Protein AF-W9V6I3-F1 (afdb_monomer_lite)

Structure (mmCIF, N/CA/C/O backbone):
data_AF-W9V6I3-F1
#
_entry.id   AF-W9V6I3-F1
#
loop_
_atom_site.group_PDB
_atom_site.id
_atom_site.type_symbol
_atom_site.label_atom_id
_atom_site.label_alt_id
_atom_site.label_comp_id
_atom_site.label_asym_id
_atom_site.label_entity_id
_atom_site.label_seq_id
_atom_site.pdbx_PDB_ins_code
_atom_site.Cartn_x
_atom_site.Cartn_y
_atom_site.Cartn_z
_atom_site.occupancy
_atom_site.B_iso_or_equiv
_atom_site.auth_seq_id
_atom_site.auth_comp_id
_atom_site.auth_asym_id
_atom_site.auth_atom_id
_atom_site.pdbx_PDB_model_num
ATOM 1 N N . MET A 1 1 ? -18.490 -6.657 -1.466 1.00 74.06 1 MET A N 1
ATOM 2 C CA . MET A 1 1 ? -18.200 -5.264 -1.062 1.00 74.06 1 MET A CA 1
ATOM 3 C C . MET A 1 1 ? -16.723 -5.193 -0.715 1.00 74.06 1 MET A C 1
ATOM 5 O O . MET A 1 1 ? -16.199 -6.205 -0.261 1.00 74.06 1 MET A O 1
ATOM 9 N N . ALA A 1 2 ? -16.047 -4.085 -1.022 1.00 87.88 2 ALA A N 1
ATOM 10 C CA . ALA A 1 2 ? -14.666 -3.871 -0.587 1.00 87.88 2 ALA A CA 1
ATOM 11 C C . ALA A 1 2 ? -14.655 -3.459 0.900 1.00 87.88 2 ALA A C 1
ATOM 13 O O . ALA A 1 2 ? -15.651 -2.885 1.344 1.00 87.88 2 ALA A O 1
ATOM 14 N N . PRO A 1 3 ? -13.590 -3.771 1.658 1.00 95.44 3 PRO A N 1
ATOM 15 C CA . PRO A 1 3 ? -13.450 -3.311 3.039 1.00 95.44 3 PRO A CA 1
ATOM 16 C C . PRO A 1 3 ? -13.273 -1.784 3.064 1.00 95.44 3 PRO A C 1
ATOM 18 O O . PRO A 1 3 ? -12.583 -1.243 2.197 1.00 95.44 3 PRO A O 1
ATOM 21 N N . ALA A 1 4 ? -13.878 -1.099 4.035 1.00 96.44 4 ALA A N 1
ATOM 22 C CA . ALA A 1 4 ? -13.816 0.358 4.183 1.00 96.44 4 ALA A CA 1
ATOM 23 C C . ALA A 1 4 ? -12.374 0.880 4.254 1.00 96.44 4 ALA A C 1
ATOM 25 O O . ALA A 1 4 ? -12.045 1.912 3.667 1.00 96.44 4 ALA A O 1
ATOM 26 N N . ILE A 1 5 ? -11.479 0.127 4.899 1.00 96.88 5 ILE A N 1
ATOM 27 C CA . ILE A 1 5 ? -10.071 0.495 5.047 1.00 96.88 5 ILE A CA 1
ATOM 28 C C . ILE A 1 5 ? -9.382 0.750 3.705 1.00 96.88 5 ILE A C 1
ATOM 30 O O . ILE A 1 5 ? -8.457 1.554 3.674 1.00 96.88 5 ILE A O 1
ATOM 34 N N . GLN A 1 6 ? -9.838 0.128 2.605 1.00 96.06 6 GLN A N 1
ATOM 35 C CA . GLN A 1 6 ? -9.305 0.310 1.248 1.00 96.06 6 GLN A CA 1
ATOM 36 C C . GLN A 1 6 ? -9.282 1.782 0.818 1.00 96.06 6 GLN A C 1
ATOM 38 O O . GLN A 1 6 ? -8.336 2.194 0.146 1.00 96.06 6 GLN A O 1
ATOM 43 N N . ASP A 1 7 ? -10.289 2.554 1.227 1.00 95.00 7 ASP A N 1
ATOM 44 C CA . ASP A 1 7 ? -10.428 3.971 0.886 1.00 95.00 7 ASP A CA 1
ATOM 45 C C . ASP A 1 7 ? -9.760 4.891 1.927 1.00 95.00 7 ASP A C 1
ATOM 47 O O . ASP A 1 7 ? -9.502 6.061 1.648 1.00 95.00 7 ASP A O 1
ATOM 51 N N . LEU A 1 8 ? -9.434 4.365 3.115 1.00 96.00 8 LEU A N 1
ATOM 52 C CA . LEU A 1 8 ? -8.930 5.139 4.256 1.00 96.00 8 LEU A CA 1
ATOM 53 C C . LEU A 1 8 ? -7.410 5.048 4.433 1.00 96.00 8 LEU A C 1
ATOM 55 O O . LEU A 1 8 ? -6.758 6.051 4.721 1.00 96.00 8 LEU A O 1
ATOM 59 N N . TRP A 1 9 ? -6.808 3.866 4.257 1.00 95.75 9 TRP A N 1
ATOM 60 C CA . TRP A 1 9 ? -5.407 3.637 4.646 1.00 95.75 9 TRP A CA 1
ATOM 61 C C . TRP A 1 9 ? -4.409 4.505 3.873 1.00 95.75 9 TRP A C 1
ATOM 63 O O . TRP A 1 9 ? -3.328 4.806 4.378 1.00 95.75 9 TRP A O 1
ATOM 73 N N . MET A 1 10 ? -4.774 4.911 2.656 1.00 95.31 10 MET A N 1
ATOM 74 C CA . MET A 1 10 ? -3.949 5.756 1.795 1.00 95.31 10 MET A CA 1
ATOM 75 C C . MET A 1 10 ? -3.876 7.220 2.256 1.00 95.31 10 MET A C 1
ATOM 77 O O . MET A 1 10 ? -3.055 7.966 1.729 1.00 95.31 10 MET A O 1
ATOM 81 N N . LEU A 1 11 ? -4.710 7.634 3.215 1.00 95.50 11 LEU A N 1
ATOM 82 C CA . LEU A 1 11 ? -4.658 8.968 3.821 1.00 95.50 11 LEU A CA 1
ATOM 83 C C . LEU A 1 11 ? -3.542 9.089 4.870 1.00 95.50 11 LEU A C 1
ATOM 85 O O . LEU A 1 11 ? -3.141 10.198 5.219 1.00 95.50 11 LEU A O 1
ATOM 89 N N . LEU A 1 12 ? -3.037 7.958 5.372 1.00 94.50 12 LEU A N 1
ATOM 90 C CA . LEU A 1 12 ? -1.979 7.922 6.377 1.00 94.50 12 LEU A CA 1
ATOM 91 C C . LEU A 1 12 ? -0.630 8.229 5.725 1.00 94.50 12 LEU A C 1
ATOM 93 O O . LEU A 1 12 ? -0.256 7.601 4.732 1.00 94.50 12 LEU A O 1
ATOM 97 N N . SER A 1 13 ? 0.134 9.155 6.303 1.00 90.12 13 SER A N 1
ATOM 98 C CA . SER A 1 13 ? 1.462 9.481 5.786 1.00 90.12 13 SER A CA 1
ATOM 99 C C . SER A 1 13 ? 2.487 8.424 6.186 1.00 90.12 13 SER A C 1
ATOM 101 O O . SER A 1 13 ? 2.458 7.901 7.304 1.00 90.12 13 SER A O 1
ATOM 103 N N . GLU A 1 14 ? 3.458 8.160 5.314 1.00 85.88 14 GLU A N 1
ATOM 104 C CA . GLU A 1 14 ? 4.635 7.361 5.663 1.00 85.88 14 GLU A CA 1
ATOM 105 C C . GLU A 1 14 ? 5.478 8.126 6.694 1.00 85.88 14 GLU A C 1
ATOM 107 O O . GLU A 1 14 ? 6.212 9.057 6.376 1.00 85.88 14 GLU A O 1
ATOM 112 N N . SER A 1 15 ? 5.281 7.785 7.966 1.00 88.38 15 SER A N 1
ATOM 113 C CA . SER A 1 15 ? 5.856 8.453 9.134 1.00 88.38 15 SER A CA 1
ATOM 114 C C . SER A 1 15 ? 6.035 7.454 10.278 1.00 88.38 15 SER A C 1
ATOM 116 O O . SER A 1 15 ? 5.609 6.298 10.173 1.00 88.38 15 SER A O 1
ATOM 118 N N . GLU A 1 16 ? 6.656 7.902 11.369 1.00 92.12 16 GLU A N 1
ATOM 119 C CA . GLU A 1 16 ? 6.802 7.120 12.597 1.00 92.12 16 GLU A CA 1
ATOM 120 C C . GLU A 1 16 ? 5.462 6.531 13.056 1.00 92.12 16 GLU A C 1
ATOM 122 O O . GLU A 1 16 ? 4.403 7.156 12.941 1.00 92.12 16 GLU A O 1
ATOM 127 N N . ARG A 1 17 ? 5.505 5.318 13.616 1.00 93.38 17 ARG A N 1
ATOM 128 C CA . ARG A 1 17 ? 4.305 4.536 13.949 1.00 93.38 17 ARG A CA 1
ATOM 129 C C . ARG A 1 17 ? 3.291 5.324 14.779 1.00 93.38 17 ARG A C 1
ATOM 131 O O . ARG A 1 17 ? 2.114 5.335 14.439 1.00 93.38 17 ARG A O 1
ATOM 138 N N . THR A 1 18 ? 3.742 6.014 15.825 1.00 94.12 18 THR A N 1
ATOM 139 C CA . THR A 1 18 ? 2.873 6.816 16.702 1.00 94.12 18 THR A CA 1
ATOM 140 C C . THR A 1 18 ? 2.129 7.910 15.938 1.00 94.12 18 THR A C 1
ATOM 142 O O . THR A 1 18 ? 0.960 8.165 16.203 1.00 94.12 18 THR A O 1
ATOM 145 N N . GLN A 1 19 ? 2.779 8.544 14.959 1.00 95.12 19 GLN A N 1
ATOM 146 C CA . GLN A 1 19 ? 2.145 9.576 14.142 1.00 95.12 19 GLN A CA 1
ATOM 147 C C . GLN A 1 19 ? 1.072 8.978 13.225 1.00 95.12 19 GLN A C 1
ATOM 149 O O . GLN A 1 19 ? -0.002 9.560 13.087 1.00 95.12 19 GLN A O 1
ATOM 154 N N . ARG A 1 20 ? 1.324 7.790 12.661 1.00 95.38 20 ARG A N 1
ATOM 155 C CA . ARG A 1 20 ? 0.322 7.040 11.886 1.00 95.38 20 ARG A CA 1
ATOM 156 C C . ARG A 1 20 ? -0.872 6.617 12.740 1.00 95.38 20 ARG A C 1
ATOM 158 O O . ARG A 1 20 ? -1.996 6.690 12.260 1.00 95.38 20 ARG A O 1
ATOM 165 N N . GLU A 1 21 ? -0.643 6.186 13.982 1.00 96.75 21 GLU A N 1
ATOM 166 C CA . GLU A 1 21 ? -1.713 5.829 14.930 1.00 96.75 21 GLU A CA 1
ATOM 167 C C . GLU A 1 21 ? -2.590 7.054 15.269 1.00 96.75 21 GLU A C 1
ATOM 169 O O . GLU A 1 21 ? -3.814 6.949 15.254 1.00 96.75 21 GLU A O 1
ATOM 174 N N . LEU A 1 22 ? -1.990 8.235 15.466 1.00 97.00 22 LEU A N 1
ATOM 175 C CA . LEU A 1 22 ? -2.733 9.489 15.671 1.00 97.00 22 LEU A CA 1
ATOM 176 C C . LEU A 1 22 ? -3.541 9.901 14.432 1.00 97.00 22 LEU A C 1
ATOM 178 O O . LEU A 1 22 ? -4.716 10.226 14.545 1.00 97.00 22 LEU A O 1
ATOM 182 N N . GLN A 1 23 ? -2.940 9.854 13.240 1.00 97.06 23 GLN A N 1
ATOM 183 C CA . GLN A 1 23 ? -3.655 10.147 11.990 1.00 97.06 23 GLN A CA 1
ATOM 184 C C . GLN A 1 23 ? -4.822 9.188 11.761 1.00 97.06 23 GLN A C 1
ATOM 186 O O . GLN A 1 23 ? -5.888 9.611 11.324 1.00 97.06 23 GLN A O 1
ATOM 191 N N . LEU A 1 24 ? -4.622 7.901 12.059 1.00 97.31 24 LEU A N 1
ATOM 192 C CA . LEU A 1 24 ? -5.671 6.897 11.970 1.00 97.31 24 LEU A CA 1
ATOM 193 C C . LEU A 1 24 ? -6.832 7.238 12.907 1.00 97.31 24 LEU A C 1
ATOM 195 O O . LEU A 1 24 ? -7.974 7.175 12.465 1.00 97.31 24 LEU A O 1
ATOM 199 N N . ALA A 1 25 ? -6.552 7.627 14.153 1.00 97.12 25 ALA A N 1
ATOM 200 C CA . ALA A 1 25 ? -7.587 8.023 15.106 1.00 97.12 25 ALA A CA 1
ATOM 201 C C . ALA A 1 25 ? -8.419 9.210 14.589 1.00 97.12 25 ALA A C 1
ATOM 203 O O . ALA A 1 25 ? -9.644 9.138 14.599 1.00 97.12 25 ALA A O 1
ATOM 204 N N . GLU A 1 26 ? -7.776 10.250 14.048 1.00 97.31 26 GLU A N 1
ATOM 205 C CA . GLU A 1 26 ? -8.473 11.411 13.469 1.00 97.31 26 GLU A CA 1
ATOM 206 C C . GLU A 1 26 ? -9.335 11.034 12.252 1.00 97.31 26 GLU A C 1
ATOM 208 O O . GLU A 1 26 ? -10.484 11.461 12.131 1.00 97.31 26 GLU A O 1
ATOM 213 N N . VAL A 1 27 ? -8.801 10.204 11.349 1.00 97.12 27 VAL A N 1
ATOM 214 C CA . VAL A 1 27 ? -9.537 9.739 10.161 1.00 97.12 27 VAL A CA 1
ATOM 215 C C . VAL A 1 27 ? -10.745 8.892 10.561 1.00 97.12 27 VAL A C 1
ATOM 217 O O . VAL A 1 27 ? -11.828 9.084 10.008 1.00 97.12 27 VAL A O 1
ATOM 220 N N . LEU A 1 28 ? -10.575 7.967 11.510 1.00 97.25 28 LEU A N 1
ATOM 221 C CA . LEU A 1 28 ? -11.663 7.113 11.979 1.00 97.25 28 LEU A CA 1
ATOM 222 C C . LEU A 1 28 ? -12.721 7.914 12.735 1.00 97.25 28 LEU A C 1
ATOM 224 O O . LEU A 1 28 ? -13.899 7.705 12.476 1.00 97.25 28 LEU A O 1
ATOM 228 N N . ALA A 1 29 ? -12.328 8.882 13.567 1.00 97.00 29 ALA A N 1
ATOM 229 C CA . ALA A 1 29 ? -13.273 9.750 14.265 1.00 97.00 29 ALA A CA 1
ATOM 230 C C . ALA A 1 29 ? -14.209 10.474 13.284 1.00 97.00 29 ALA A C 1
ATOM 232 O O . ALA A 1 29 ? -15.423 10.444 13.463 1.00 97.00 29 ALA A O 1
ATOM 233 N N . GLY A 1 30 ? -13.666 11.054 12.206 1.00 97.12 30 GLY A N 1
ATOM 234 C CA . GLY A 1 30 ? -14.483 11.700 11.173 1.00 97.12 30 GLY A CA 1
ATOM 235 C C . GLY A 1 30 ? -15.310 10.720 10.328 1.00 97.12 30 GLY A C 1
ATOM 236 O O . GLY A 1 30 ? -16.400 11.065 9.878 1.00 97.12 30 GLY A O 1
ATOM 237 N N . TYR A 1 31 ? -14.822 9.496 10.103 1.00 97.38 31 TYR A N 1
ATOM 238 C CA . TYR A 1 31 ? -15.565 8.456 9.3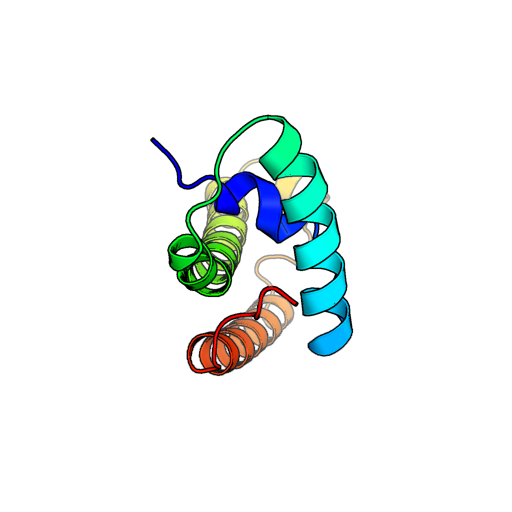80 1.00 97.38 31 TYR A CA 1
ATOM 239 C C . TYR A 1 31 ? -16.763 7.937 10.191 1.00 97.38 31 TYR A C 1
ATOM 241 O O . TYR A 1 31 ? -17.865 7.792 9.653 1.00 97.38 31 TYR A O 1
ATOM 249 N N . GLU A 1 32 ? -16.563 7.712 11.491 1.00 97.00 32 GLU A N 1
ATOM 250 C CA . GLU A 1 32 ? -17.567 7.161 12.407 1.00 97.00 32 GLU A CA 1
ATOM 251 C C . GLU A 1 32 ? -18.717 8.124 12.726 1.00 97.00 32 GLU A C 1
ATOM 253 O O . GLU A 1 32 ? -19.764 7.688 13.204 1.00 97.00 32 GLU A O 1
ATOM 258 N N . GLU A 1 33 ? -18.606 9.404 12.352 1.00 97.75 33 GLU A N 1
ATOM 259 C CA . GLU A 1 33 ? -19.756 10.319 12.310 1.00 97.75 33 GLU A CA 1
ATOM 260 C C . GLU A 1 33 ? -20.839 9.868 11.308 1.00 97.75 33 GLU A C 1
ATOM 262 O O . GLU A 1 33 ? -22.006 10.244 11.447 1.00 97.75 33 GLU A O 1
ATOM 267 N N . PHE A 1 34 ? -20.475 9.057 10.306 1.00 96.88 34 PHE A N 1
ATOM 268 C CA . PHE A 1 34 ? -21.363 8.644 9.214 1.00 96.88 34 PHE A CA 1
ATOM 269 C C . PHE A 1 34 ? -21.566 7.126 9.111 1.00 96.88 34 PHE A C 1
ATOM 271 O O . PHE A 1 34 ? -22.632 6.698 8.660 1.00 96.88 34 PHE A O 1
ATOM 278 N N . ALA A 1 35 ? -20.573 6.310 9.481 1.00 96.50 35 ALA A N 1
ATOM 2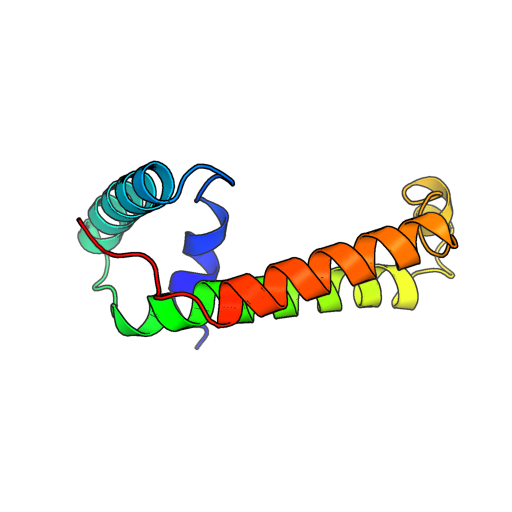79 C CA . ALA A 1 35 ? -20.640 4.850 9.378 1.00 96.50 35 ALA A CA 1
ATOM 280 C C . ALA A 1 35 ? -19.724 4.140 10.391 1.00 96.50 35 ALA A C 1
ATOM 282 O O . ALA A 1 35 ? -18.598 4.566 10.607 1.00 96.50 35 ALA A O 1
ATOM 283 N N . GLU A 1 36 ? -20.173 3.016 10.959 1.00 96.44 36 GLU A N 1
ATOM 284 C CA . GLU A 1 36 ? -19.357 2.198 11.873 1.00 96.44 36 GLU A CA 1
ATOM 285 C C . GLU A 1 36 ? -18.139 1.592 11.156 1.00 96.44 36 GLU A C 1
ATOM 287 O O . GLU A 1 36 ? -18.266 1.042 10.056 1.00 96.44 36 GLU A O 1
ATOM 292 N N . PHE A 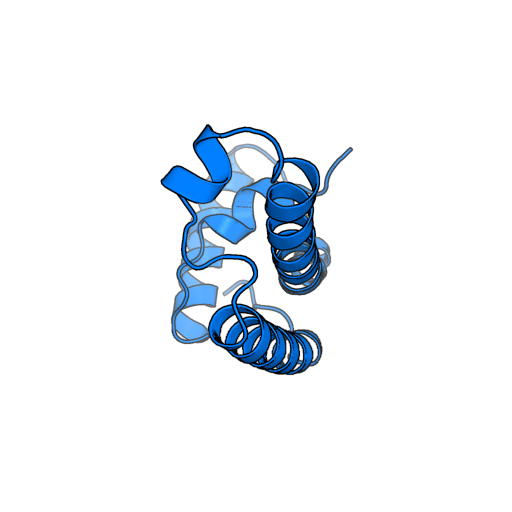1 37 ? -16.967 1.643 11.795 1.00 97.31 37 PHE A N 1
ATOM 293 C CA . PHE A 1 37 ? -15.750 1.009 11.292 1.00 97.31 37 PHE A CA 1
ATOM 294 C C . PHE A 1 37 ? -15.483 -0.327 12.003 1.00 97.31 37 PHE A C 1
ATOM 296 O O . PHE A 1 37 ? -15.563 -0.420 13.224 1.00 97.31 37 PHE A O 1
ATOM 303 N N . ASP A 1 38 ? -15.122 -1.377 11.255 1.00 97.06 38 ASP A N 1
ATOM 304 C CA . ASP A 1 38 ? -14.704 -2.665 11.826 1.00 97.06 38 ASP A CA 1
ATOM 305 C C . ASP A 1 38 ? -13.181 -2.672 12.069 1.00 97.06 38 ASP A C 1
ATOM 307 O O . ASP A 1 38 ? -12.409 -2.756 11.106 1.00 97.06 38 ASP A O 1
ATOM 311 N N . PRO A 1 39 ? -12.702 -2.675 13.331 1.00 96.19 39 PRO A N 1
ATOM 312 C CA . PRO A 1 39 ? -11.270 -2.629 13.633 1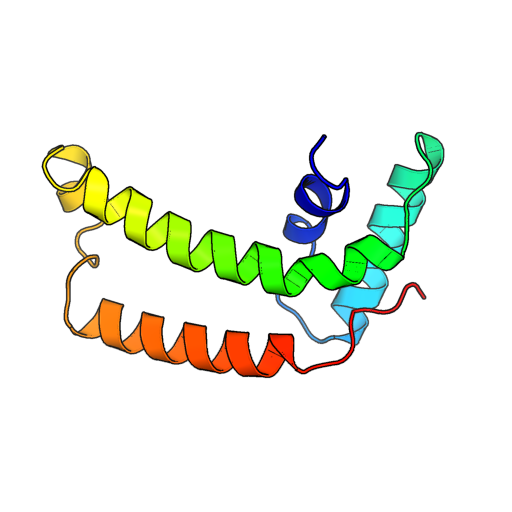.00 96.19 39 PRO A CA 1
ATOM 313 C C . PRO A 1 39 ? -10.470 -3.806 13.062 1.00 96.19 39 PRO A C 1
ATOM 315 O O . PRO A 1 39 ? -9.253 -3.706 12.895 1.00 96.19 39 PRO A O 1
ATOM 318 N N . ARG A 1 40 ? -11.124 -4.928 12.728 1.00 96.94 40 ARG A N 1
ATOM 319 C CA . ARG A 1 40 ? -10.458 -6.074 12.091 1.00 96.94 40 ARG A CA 1
ATOM 320 C C . ARG A 1 40 ? -9.915 -5.722 10.710 1.00 96.94 40 ARG A C 1
ATOM 322 O O . ARG A 1 40 ? -8.956 -6.348 10.263 1.00 96.94 40 ARG A O 1
ATOM 329 N N . GLU A 1 41 ? -10.476 -4.712 10.048 1.00 97.88 41 GLU A N 1
ATOM 330 C CA . GLU A 1 41 ? -9.993 -4.256 8.749 1.00 97.88 41 GLU A CA 1
ATOM 331 C C . GLU A 1 41 ? -8.595 -3.623 8.816 1.00 97.88 41 GLU A C 1
ATOM 333 O O . GLU A 1 41 ? -7.889 -3.610 7.810 1.00 97.88 41 GLU A O 1
ATOM 338 N N . LEU A 1 42 ? -8.116 -3.198 9.992 1.00 97.31 42 LEU A N 1
ATOM 339 C CA . LEU A 1 42 ? -6.740 -2.707 10.156 1.00 97.31 42 LEU A CA 1
ATOM 340 C C . LEU A 1 42 ? -5.687 -3.766 9.792 1.00 97.31 42 LEU A C 1
ATOM 342 O O . LEU A 1 42 ? -4.597 -3.419 9.335 1.00 97.31 42 LEU A O 1
ATOM 346 N N . HIS A 1 43 ? -6.026 -5.058 9.899 1.00 97.19 43 HIS A N 1
ATOM 347 C CA . HIS A 1 43 ? -5.180 -6.160 9.424 1.00 97.19 43 HIS A CA 1
ATOM 348 C C . HIS A 1 43 ? -4.962 -6.160 7.911 1.00 97.19 43 HIS A C 1
ATOM 350 O O . HIS A 1 43 ? -4.040 -6.815 7.428 1.00 97.19 43 HIS A O 1
ATOM 356 N N . LEU A 1 44 ? -5.784 -5.435 7.154 1.00 97.69 44 LEU A N 1
ATOM 357 C CA . LEU A 1 44 ? -5.711 -5.397 5.702 1.00 97.69 44 LEU A CA 1
ATOM 358 C C . LEU A 1 44 ? -4.806 -4.276 5.184 1.00 97.69 44 LEU A C 1
ATOM 360 O O . LEU A 1 44 ? -4.459 -4.318 4.011 1.00 97.69 44 LEU A O 1
ATOM 364 N N . ILE A 1 45 ? -4.355 -3.329 6.015 1.00 96.88 45 ILE A N 1
ATOM 365 C CA . ILE A 1 45 ? -3.520 -2.199 5.560 1.00 96.88 45 ILE A CA 1
ATOM 366 C C . ILE A 1 45 ? -2.261 -2.691 4.827 1.00 96.88 45 ILE A C 1
ATOM 368 O O . ILE A 1 45 ? -2.040 -2.353 3.663 1.00 96.88 45 ILE A O 1
ATOM 372 N N . GLU A 1 46 ? -1.447 -3.520 5.483 1.00 97.44 46 GLU A N 1
ATOM 373 C CA . GLU A 1 46 ? -0.190 -4.015 4.908 1.00 97.44 46 GLU A CA 1
ATOM 374 C C . GLU A 1 46 ? -0.417 -4.994 3.730 1.00 97.44 46 GLU A C 1
ATOM 376 O O . GLU A 1 46 ? 0.262 -4.865 2.703 1.00 97.44 46 GLU A O 1
ATOM 381 N N . PRO A 1 47 ? -1.397 -5.925 3.771 1.00 97.50 47 PRO A N 1
ATOM 382 C CA . PRO A 1 47 ? -1.775 -6.719 2.599 1.00 97.50 47 PRO A CA 1
ATOM 383 C C . PRO A 1 47 ? -2.230 -5.885 1.393 1.00 97.50 47 PRO A C 1
ATOM 385 O O . PRO A 1 47 ? -1.800 -6.145 0.267 1.00 97.50 47 PRO A O 1
ATOM 388 N N . LEU A 1 48 ? -3.066 -4.864 1.603 1.00 97.62 48 LEU A N 1
ATOM 389 C CA . LEU A 1 48 ? -3.568 -3.996 0.535 1.00 97.62 48 LEU A CA 1
ATOM 390 C C . LEU A 1 48 ? -2.452 -3.129 -0.054 1.00 97.62 48 LEU A C 1
ATOM 392 O O . LEU A 1 48 ? -2.372 -2.996 -1.278 1.00 97.62 48 LEU A O 1
ATOM 396 N N . ARG A 1 49 ? -1.539 -2.612 0.781 1.00 97.31 49 ARG A N 1
ATOM 397 C CA . ARG A 1 49 ? -0.320 -1.930 0.318 1.00 97.31 49 ARG A CA 1
ATOM 398 C C . ARG A 1 49 ? 0.530 -2.853 -0.555 1.00 97.31 49 ARG A C 1
ATOM 400 O O . ARG A 1 49 ? 0.914 -2.464 -1.657 1.00 97.31 49 ARG A O 1
ATOM 407 N N . THR A 1 50 ? 0.738 -4.096 -0.123 1.00 97.94 50 THR A N 1
ATOM 408 C CA . THR A 1 50 ? 1.497 -5.105 -0.885 1.00 97.94 50 THR A CA 1
ATOM 409 C C . THR A 1 50 ? 0.855 -5.380 -2.246 1.00 97.94 50 THR A C 1
ATOM 411 O O . THR A 1 50 ? 1.525 -5.332 -3.279 1.00 97.94 50 THR A O 1
ATOM 414 N N . LEU A 1 51 ? -0.463 -5.611 -2.279 1.00 97.62 51 LEU A N 1
ATOM 415 C CA . LEU A 1 51 ? -1.200 -5.800 -3.530 1.00 97.62 51 LEU A CA 1
ATOM 416 C C . LEU A 1 51 ? -1.088 -4.578 -4.442 1.00 97.62 51 LEU A C 1
ATOM 418 O O . LEU A 1 51 ? -0.905 -4.733 -5.648 1.00 97.62 51 LEU A O 1
ATOM 422 N N . ARG A 1 52 ? -1.156 -3.364 -3.884 1.00 97.44 52 ARG A N 1
ATOM 423 C CA . ARG A 1 52 ? -0.991 -2.122 -4.645 1.00 97.44 52 ARG A CA 1
ATOM 424 C C . ARG A 1 52 ? 0.388 -2.038 -5.301 1.00 97.44 52 ARG A C 1
ATOM 426 O O . ARG A 1 52 ? 0.452 -1.684 -6.475 1.00 97.44 52 ARG A O 1
ATOM 433 N N . MET A 1 53 ? 1.460 -2.396 -4.591 1.00 97.81 53 MET A N 1
ATOM 434 C CA . MET A 1 53 ? 2.822 -2.422 -5.145 1.00 97.81 53 MET A CA 1
ATOM 435 C C . MET A 1 53 ? 2.917 -3.370 -6.345 1.00 97.81 53 MET A C 1
ATOM 437 O O . MET A 1 53 ? 3.379 -2.971 -7.412 1.00 97.81 53 MET A O 1
ATOM 441 N N . LEU A 1 54 ? 2.417 -4.602 -6.201 1.00 98.06 54 LEU A N 1
ATOM 442 C CA . LEU A 1 54 ? 2.437 -5.604 -7.272 1.00 98.06 54 LEU A CA 1
ATOM 443 C C . LEU A 1 54 ? 1.571 -5.186 -8.467 1.00 98.06 54 LEU A C 1
ATOM 445 O O . LEU A 1 54 ? 1.987 -5.302 -9.622 1.00 98.06 54 LEU A O 1
ATOM 449 N N . HIS A 1 55 ? 0.366 -4.679 -8.200 1.00 98.19 55 HIS A N 1
ATOM 450 C CA . HIS A 1 55 ? -0.548 -4.216 -9.238 1.00 98.19 55 HIS A CA 1
ATOM 451 C C . HIS A 1 55 ? -0.010 -3.004 -9.991 1.00 98.19 55 HIS A C 1
ATOM 453 O O . HIS A 1 55 ? -0.235 -2.921 -11.194 1.00 98.19 55 HIS A O 1
ATOM 459 N N . TYR A 1 56 ? 0.707 -2.095 -9.330 1.00 97.94 56 TYR A N 1
ATOM 460 C CA . TYR A 1 56 ? 1.324 -0.950 -9.993 1.00 97.94 56 TYR A CA 1
ATOM 461 C C . TYR A 1 56 ? 2.381 -1.395 -11.013 1.00 97.94 56 TYR A C 1
ATOM 463 O O . TYR A 1 56 ? 2.299 -1.019 -12.183 1.00 97.94 56 TYR A O 1
ATOM 471 N N . SER A 1 57 ? 3.296 -2.284 -10.614 1.00 98.06 57 SER A N 1
ATOM 472 C CA . SER A 1 57 ? 4.303 -2.859 -11.516 1.00 98.06 57 SER A CA 1
ATOM 473 C C . SER A 1 57 ? 3.651 -3.624 -12.676 1.00 98.06 57 SER A C 1
ATOM 475 O O . SER A 1 57 ? 4.035 -3.466 -13.836 1.00 98.06 57 SER A O 1
ATOM 477 N N . ALA A 1 58 ? 2.610 -4.416 -12.391 1.00 98.19 58 ALA A N 1
ATOM 478 C CA . ALA A 1 58 ? 1.867 -5.147 -13.416 1.00 98.19 58 ALA A CA 1
ATOM 479 C C . ALA A 1 58 ? 1.097 -4.217 -14.369 1.00 98.19 58 ALA A C 1
ATOM 481 O O . ALA A 1 58 ? 1.004 -4.500 -15.563 1.00 98.19 58 ALA A O 1
ATOM 482 N N . TRP A 1 59 ? 0.537 -3.118 -13.863 1.00 98.12 59 TRP A N 1
ATOM 483 C CA . TRP A 1 59 ? -0.174 -2.121 -14.661 1.00 98.12 59 TRP A CA 1
ATOM 484 C C . TRP A 1 59 ? 0.764 -1.422 -15.647 1.00 98.12 59 TRP A C 1
ATOM 486 O O . TRP A 1 59 ? 0.409 -1.305 -16.821 1.00 98.12 59 TRP A O 1
ATOM 496 N N . LEU A 1 60 ? 1.972 -1.050 -15.205 1.00 98.00 60 LEU A N 1
ATOM 497 C CA . LEU A 1 60 ? 3.019 -0.522 -16.084 1.00 98.00 60 LEU A CA 1
ATOM 498 C C . LEU A 1 60 ? 3.408 -1.545 -17.159 1.00 98.00 60 LEU A C 1
ATOM 500 O O . LEU A 1 60 ? 3.375 -1.231 -18.347 1.00 98.00 60 LEU A O 1
ATOM 504 N N . ALA A 1 61 ? 3.700 -2.787 -16.761 1.00 97.62 61 ALA A N 1
ATOM 505 C CA . ALA A 1 61 ? 4.123 -3.842 -17.683 1.00 97.62 61 ALA A CA 1
ATOM 506 C C . ALA A 1 61 ? 3.074 -4.154 -18.762 1.00 97.62 61 ALA A C 1
ATOM 508 O O . ALA A 1 61 ? 3.402 -4.248 -19.942 1.00 97.62 61 ALA A O 1
ATOM 509 N N . ARG A 1 62 ? 1.795 -4.276 -18.382 1.00 97.81 62 ARG A N 1
ATOM 510 C CA . ARG A 1 62 ? 0.696 -4.589 -19.317 1.00 97.81 62 ARG A CA 1
ATOM 511 C C . ARG A 1 62 ? 0.461 -3.504 -20.363 1.00 97.81 62 ARG A C 1
ATOM 513 O O . ARG A 1 62 ? -0.163 -3.781 -21.381 1.00 97.81 62 ARG A O 1
ATOM 520 N N . ARG A 1 63 ? 0.898 -2.276 -20.094 1.00 97.56 63 ARG A N 1
ATOM 521 C CA . ARG A 1 63 ? 0.698 -1.119 -20.969 1.00 97.56 63 ARG A CA 1
ATOM 522 C C . ARG A 1 63 ? 1.986 -0.653 -21.631 1.00 97.56 63 ARG A C 1
ATOM 524 O O . ARG A 1 63 ? 1.999 0.412 -22.227 1.00 97.56 63 ARG A O 1
ATOM 531 N N . TRP A 1 64 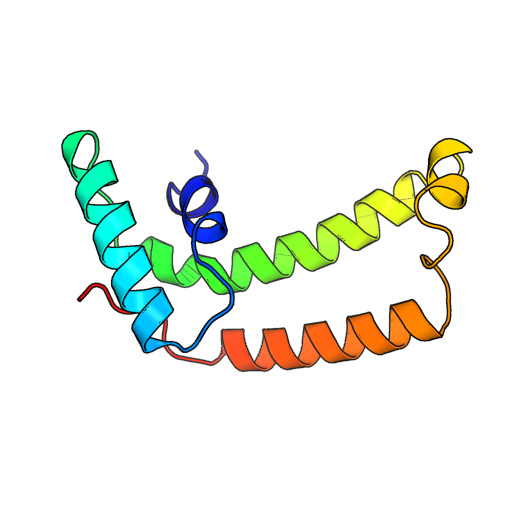? 3.057 -1.439 -21.559 1.00 97.56 64 TRP A N 1
ATOM 532 C CA . TRP A 1 64 ? 4.365 -0.992 -22.030 1.00 97.56 64 TRP A CA 1
ATOM 533 C C . TRP A 1 64 ? 4.431 -0.725 -23.542 1.00 97.56 64 TRP A C 1
ATOM 535 O O . TRP A 1 64 ? 5.235 0.088 -23.986 1.00 97.56 64 TRP A O 1
ATOM 545 N N . GLU A 1 65 ? 3.561 -1.364 -24.329 1.00 96.56 65 GLU A N 1
ATOM 546 C CA . GLU A 1 65 ? 3.446 -1.124 -25.775 1.00 96.56 65 GLU A CA 1
ATOM 547 C C . GLU A 1 65 ? 2.791 0.227 -26.124 1.00 96.56 65 GLU A C 1
ATOM 549 O O . GLU A 1 65 ? 2.950 0.713 -27.242 1.00 96.56 65 GLU A O 1
ATOM 554 N N . ASP A 1 66 ? 2.072 0.857 -25.187 1.00 97.94 66 ASP A N 1
ATOM 555 C CA . ASP A 1 66 ? 1.515 2.204 -25.348 1.00 97.94 66 ASP A CA 1
ATOM 556 C C . ASP A 1 66 ? 2.661 3.234 -25.272 1.00 97.94 66 ASP A C 1
ATOM 558 O O . ASP A 1 66 ? 3.295 3.345 -24.219 1.00 97.94 66 ASP A O 1
ATOM 562 N N . PRO A 1 67 ? 2.937 4.024 -26.332 1.00 97.19 67 PRO A N 1
ATOM 563 C CA . PRO A 1 67 ? 4.065 4.961 -26.363 1.00 97.19 67 PRO A CA 1
ATOM 564 C C . PRO A 1 67 ? 4.079 5.982 -25.219 1.00 97.19 67 PRO A C 1
ATOM 566 O O . PRO A 1 67 ? 5.142 6.500 -24.869 1.00 97.19 67 PRO A O 1
ATOM 569 N N . ALA A 1 68 ? 2.924 6.269 -24.609 1.00 97.69 68 ALA A N 1
ATOM 570 C CA . ALA A 1 68 ? 2.854 7.145 -23.449 1.00 97.69 68 ALA A CA 1
ATOM 571 C C . ALA A 1 68 ? 3.599 6.567 -22.229 1.00 97.69 68 ALA A C 1
ATOM 573 O O . ALA A 1 68 ? 4.080 7.336 -21.395 1.00 97.69 68 ALA A O 1
ATOM 574 N N . PHE A 1 69 ? 3.719 5.240 -22.110 1.00 97.69 69 PHE A N 1
ATOM 575 C CA . PHE A 1 69 ? 4.301 4.587 -20.937 1.00 97.69 69 PHE A CA 1
ATOM 576 C C . PHE A 1 69 ? 5.826 4.692 -20.902 1.00 97.69 69 PHE A C 1
ATOM 578 O O . PHE A 1 69 ? 6.330 5.257 -19.932 1.00 97.69 69 PHE A O 1
ATOM 585 N N . PRO A 1 70 ? 6.579 4.274 -21.937 1.00 97.25 70 PRO A N 1
ATOM 586 C CA . PRO A 1 70 ? 8.020 4.508 -21.974 1.00 97.25 70 PRO A CA 1
ATOM 587 C C . PRO A 1 70 ? 8.397 5.993 -21.871 1.00 97.25 70 PRO A C 1
ATOM 589 O O . PRO A 1 70 ? 9.428 6.317 -21.288 1.00 97.25 70 PRO A O 1
ATOM 592 N N . LEU A 1 71 ? 7.556 6.901 -22.389 1.00 97.38 71 LEU A N 1
ATOM 593 C CA . LEU A 1 71 ? 7.780 8.347 -22.307 1.00 97.38 71 LEU A CA 1
ATOM 594 C C . LEU A 1 71 ? 7.679 8.885 -20.869 1.00 97.38 71 LEU A C 1
ATOM 596 O O . LEU A 1 71 ? 8.523 9.675 -20.455 1.00 97.38 71 LEU A O 1
ATOM 600 N N . ASN A 1 72 ? 6.648 8.485 -20.117 1.00 97.94 72 ASN A N 1
ATOM 601 C CA . ASN A 1 72 ? 6.380 9.015 -18.772 1.00 97.94 72 ASN A CA 1
ATOM 602 C C . ASN A 1 72 ? 7.013 8.178 -17.647 1.00 97.94 72 ASN A C 1
ATOM 604 O O . ASN A 1 72 ? 7.238 8.685 -16.549 1.00 97.94 72 ASN A O 1
ATOM 608 N N . PHE A 1 73 ? 7.338 6.915 -17.921 1.00 97.94 73 PHE A N 1
ATOM 609 C CA . PHE A 1 73 ? 7.951 5.977 -16.980 1.00 97.94 73 PHE A CA 1
ATOM 610 C C . PHE A 1 73 ? 9.271 5.399 -17.529 1.00 97.94 73 PHE A C 1
ATOM 612 O O . PHE A 1 73 ? 9.452 4.182 -17.513 1.00 97.94 73 PHE A O 1
ATOM 619 N N . PRO A 1 74 ? 10.232 6.225 -17.995 1.00 97.19 74 PRO A N 1
ATOM 620 C CA . PRO A 1 74 ? 11.463 5.740 -18.637 1.00 97.19 74 PRO A CA 1
ATOM 621 C C . PRO A 1 74 ? 12.384 4.955 -17.690 1.00 97.19 74 PRO A C 1
ATOM 623 O O . PRO A 1 74 ? 13.288 4.253 -18.129 1.00 97.19 74 PRO A O 1
ATOM 626 N N . TRP A 1 75 ? 12.171 5.087 -16.381 1.00 97.06 75 TRP A N 1
ATOM 627 C CA . TRP A 1 75 ? 12.877 4.347 -15.337 1.00 97.06 75 TRP A CA 1
ATOM 628 C C . TRP A 1 75 ? 12.355 2.914 -15.159 1.00 97.06 75 TRP A C 1
ATOM 630 O O . TRP A 1 75 ? 13.052 2.081 -14.574 1.00 97.06 75 TRP A O 1
ATOM 640 N N . PHE A 1 76 ? 11.144 2.613 -15.638 1.00 97.69 76 PHE A N 1
ATOM 641 C CA . PHE A 1 76 ? 10.545 1.289 -15.522 1.00 97.69 76 PHE A CA 1
ATOM 642 C C . PHE A 1 76 ? 11.272 0.281 -16.419 1.00 97.69 76 PHE A C 1
ATOM 644 O O . PHE A 1 76 ? 11.827 0.630 -17.458 1.00 97.69 76 PHE A O 1
ATOM 651 N N . ASN A 1 77 ? 11.272 -0.988 -16.007 1.00 95.12 77 ASN A N 1
ATOM 652 C CA . ASN A 1 77 ? 11.969 -2.084 -16.685 1.00 95.12 77 ASN A CA 1
ATOM 653 C C . ASN A 1 77 ? 13.507 -1.940 -16.771 1.00 95.12 77 ASN A C 1
ATOM 655 O O . ASN A 1 77 ? 14.155 -2.579 -17.598 1.00 95.12 77 ASN A O 1
ATOM 659 N N . THR A 1 78 ? 14.105 -1.125 -15.901 1.00 97.88 78 THR A N 1
ATOM 660 C CA . THR A 1 78 ? 15.563 -1.052 -15.716 1.00 97.88 78 THR A CA 1
ATOM 661 C C . THR A 1 78 ? 16.017 -1.989 -14.592 1.00 97.88 78 THR A C 1
ATOM 663 O O . THR A 1 78 ? 15.245 -2.294 -13.681 1.00 97.88 78 THR A O 1
ATOM 666 N N . GLU A 1 79 ? 17.285 -2.417 -14.602 1.00 98.19 79 GLU A N 1
ATOM 667 C CA . GLU A 1 79 ? 17.859 -3.209 -13.497 1.00 98.19 79 GLU A CA 1
ATOM 668 C C . GLU A 1 79 ? 17.738 -2.484 -12.153 1.00 98.19 79 GLU A C 1
ATOM 670 O O . GLU A 1 79 ? 17.392 -3.094 -11.142 1.00 98.19 79 GLU A O 1
ATOM 675 N N . ARG A 1 80 ? 17.965 -1.163 -12.156 1.00 98.12 80 ARG A N 1
ATOM 676 C CA . ARG A 1 80 ? 17.839 -0.319 -10.967 1.00 98.12 80 ARG A CA 1
ATOM 677 C C . ARG A 1 80 ? 16.431 -0.376 -10.383 1.00 98.12 80 ARG A C 1
ATOM 679 O O . ARG A 1 80 ? 16.295 -0.624 -9.190 1.00 98.12 80 ARG A O 1
ATOM 686 N N . TYR A 1 81 ? 15.406 -0.185 -11.215 1.00 98.12 81 TYR A N 1
ATOM 687 C CA . TYR A 1 81 ? 14.015 -0.252 -10.775 1.00 98.12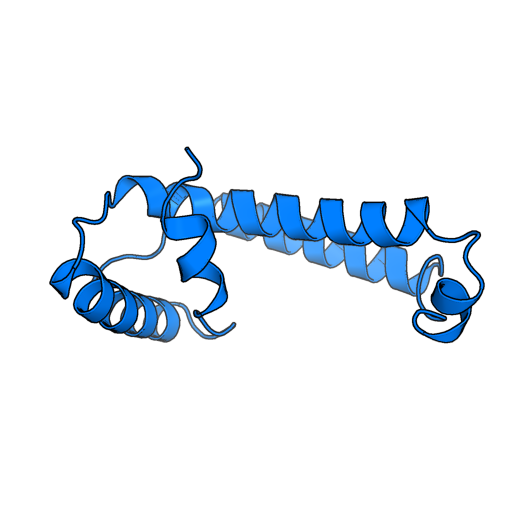 81 TYR A CA 1
ATOM 688 C C . TYR A 1 81 ? 13.691 -1.606 -10.137 1.00 98.12 81 TYR A C 1
ATOM 690 O O . TYR A 1 81 ? 13.135 -1.653 -9.043 1.00 98.12 81 TYR A O 1
ATOM 698 N N . TRP A 1 82 ? 14.071 -2.711 -10.784 1.00 98.25 82 TRP A N 1
ATOM 699 C CA . TRP A 1 82 ? 13.798 -4.045 -10.248 1.00 98.25 82 TRP A CA 1
ATOM 700 C C . TRP A 1 82 ? 14.573 -4.326 -8.954 1.00 98.25 82 TRP A C 1
ATOM 702 O O . TRP A 1 82 ? 14.027 -4.949 -8.045 1.00 98.25 82 TRP A O 1
ATOM 712 N N . GLY A 1 83 ? 15.805 -3.824 -8.832 1.00 98.44 83 GLY A N 1
ATOM 713 C CA . GLY A 1 83 ? 16.579 -3.887 -7.593 1.00 98.44 83 GLY A CA 1
ATOM 714 C C . GLY A 1 83 ? 15.911 -3.136 -6.437 1.00 98.44 83 GLY A C 1
ATOM 715 O O . GLY A 1 83 ? 15.733 -3.703 -5.359 1.00 98.44 83 GLY A O 1
ATOM 716 N N . GLU A 1 84 ? 15.486 -1.892 -6.674 1.00 98.19 84 GLU A N 1
ATOM 717 C CA . GLU A 1 84 ? 14.757 -1.076 -5.693 1.00 98.19 84 GLU A CA 1
ATOM 718 C C . GLU A 1 84 ? 13.407 -1.721 -5.326 1.00 98.19 84 GLU A C 1
ATOM 720 O O . GLU A 1 84 ? 13.079 -1.835 -4.146 1.00 98.19 84 GLU A O 1
ATOM 725 N N . HIS A 1 85 ? 12.660 -2.244 -6.303 1.00 98.19 85 HIS A N 1
ATOM 726 C CA . HIS A 1 85 ? 11.372 -2.897 -6.062 1.00 98.19 85 HIS A CA 1
ATOM 727 C C . HIS A 1 85 ? 11.498 -4.159 -5.194 1.00 98.19 85 HIS A C 1
ATOM 729 O O . HIS A 1 85 ? 10.675 -4.391 -4.310 1.00 98.19 85 HIS A O 1
ATOM 735 N N . ILE A 1 86 ? 12.545 -4.968 -5.392 1.00 98.31 86 ILE A N 1
ATOM 736 C CA . ILE A 1 86 ? 12.814 -6.139 -4.541 1.00 98.31 86 ILE A CA 1
ATOM 737 C C . ILE A 1 86 ? 13.121 -5.712 -3.103 1.00 98.31 86 ILE A C 1
ATOM 739 O O . ILE A 1 86 ? 12.659 -6.371 -2.169 1.00 98.31 86 ILE A O 1
ATOM 743 N N . LEU A 1 87 ? 13.888 -4.635 -2.909 1.00 98.31 87 LEU A N 1
ATOM 744 C CA . LEU A 1 87 ? 14.174 -4.109 -1.574 1.00 98.31 87 LEU A CA 1
ATOM 745 C C . LEU A 1 87 ? 12.884 -3.652 -0.880 1.00 98.31 87 LEU A C 1
ATOM 747 O O . LEU A 1 87 ? 12.603 -4.109 0.226 1.00 98.31 87 LEU A O 1
ATOM 751 N N . GLN A 1 88 ? 12.053 -2.873 -1.575 1.00 97.88 88 GLN A N 1
ATOM 752 C CA . GLN A 1 88 ? 10.749 -2.432 -1.073 1.00 97.88 88 GLN A CA 1
ATOM 753 C C . GLN A 1 88 ? 9.845 -3.613 -0.693 1.00 97.88 88 GLN A C 1
ATOM 755 O O . GLN A 1 88 ? 9.189 -3.590 0.342 1.00 97.88 88 GLN A O 1
ATOM 760 N N . LEU A 1 89 ? 9.812 -4.684 -1.496 1.00 98.19 89 LEU A N 1
ATOM 761 C CA . LEU A 1 89 ? 9.020 -5.878 -1.176 1.00 98.19 89 LEU A CA 1
ATOM 762 C C . LEU A 1 89 ? 9.537 -6.619 0.067 1.00 98.19 89 LEU A C 1
ATOM 764 O O . LEU A 1 89 ? 8.744 -7.225 0.786 1.00 98.19 89 LEU A O 1
ATOM 768 N N . ARG A 1 90 ? 10.844 -6.576 0.349 1.00 98.38 90 ARG A N 1
ATOM 769 C CA . ARG A 1 90 ? 11.417 -7.145 1.581 1.00 98.38 90 ARG A CA 1
ATOM 770 C C . ARG A 1 90 ? 11.064 -6.311 2.808 1.00 98.38 90 ARG A C 1
ATOM 772 O O . ARG A 1 90 ? 10.721 -6.882 3.838 1.00 98.38 90 ARG A O 1
ATOM 779 N N . GLU A 1 91 ? 11.116 -4.989 2.691 1.00 97.31 91 GLU A N 1
ATOM 780 C CA . GLU A 1 91 ? 10.657 -4.069 3.739 1.00 97.31 91 GLU A CA 1
ATOM 781 C C . GLU A 1 91 ? 9.164 -4.276 4.013 1.00 97.31 91 GLU A C 1
ATOM 783 O O . GLU A 1 91 ? 8.761 -4.460 5.161 1.00 97.31 91 GLU A O 1
ATOM 788 N N . GLN A 1 92 ? 8.358 -4.390 2.955 1.00 97.69 92 GLN A N 1
ATOM 789 C CA . GLN A 1 92 ? 6.931 -4.669 3.068 1.00 97.69 92 GLN A CA 1
ATOM 790 C C . GLN A 1 92 ? 6.650 -6.036 3.707 1.00 97.69 92 GLN A C 1
ATOM 792 O O . GLN A 1 92 ? 5.711 -6.173 4.490 1.00 97.69 92 GLN A O 1
ATOM 797 N N . LEU A 1 93 ? 7.474 -7.050 3.426 1.00 97.88 93 LEU A N 1
ATOM 798 C CA . LEU A 1 93 ? 7.386 -8.344 4.099 1.00 97.88 93 LEU A CA 1
ATOM 799 C C . LEU A 1 93 ? 7.684 -8.227 5.599 1.00 97.88 93 LEU A C 1
ATOM 801 O O . LEU A 1 93 ? 7.031 -8.896 6.394 1.00 97.88 93 LEU A O 1
ATOM 805 N N . SER A 1 94 ? 8.635 -7.382 6.003 1.00 97.00 94 SER A N 1
ATOM 806 C CA . SER A 1 94 ? 8.868 -7.092 7.422 1.00 97.00 94 SER A CA 1
ATOM 807 C C . SER A 1 94 ? 7.638 -6.434 8.052 1.00 97.00 94 SER A C 1
ATOM 809 O O . SER A 1 94 ? 7.151 -6.922 9.068 1.00 97.00 94 SER A O 1
ATOM 811 N N . ALA A 1 95 ? 7.077 -5.407 7.405 1.00 95.19 95 ALA A N 1
ATOM 812 C CA . ALA A 1 95 ? 5.894 -4.691 7.886 1.00 95.19 95 ALA A CA 1
ATOM 813 C C . ALA A 1 95 ? 4.658 -5.600 8.028 1.00 95.19 95 ALA A C 1
ATOM 815 O O . ALA A 1 95 ? 3.907 -5.477 8.991 1.00 95.19 95 ALA A O 1
ATOM 816 N N . LEU A 1 96 ? 4.474 -6.569 7.123 1.00 96.75 96 LEU A N 1
ATOM 817 C CA . LEU A 1 96 ? 3.410 -7.581 7.211 1.00 96.75 96 LEU A CA 1
ATOM 818 C C . LEU A 1 96 ? 3.485 -8.446 8.481 1.00 96.75 96 LEU A C 1
ATOM 820 O O . LEU A 1 96 ? 2.469 -9.005 8.890 1.00 96.75 96 LEU A O 1
ATOM 824 N N . ASN A 1 97 ? 4.670 -8.582 9.081 1.00 96.44 97 ASN A N 1
ATOM 825 C CA . ASN A 1 97 ? 4.878 -9.344 10.313 1.00 96.44 97 ASN A CA 1
ATOM 826 C C . ASN A 1 97 ? 4.783 -8.477 11.578 1.00 96.44 97 ASN A C 1
ATOM 828 O O . ASN A 1 97 ? 4.833 -9.009 12.689 1.00 96.44 97 ASN A O 1
ATOM 832 N N . GLU A 1 98 ? 4.661 -7.157 11.440 1.00 95.56 98 GLU A N 1
ATOM 833 C CA . GLU A 1 98 ? 4.483 -6.262 12.576 1.00 95.56 98 GLU A CA 1
ATOM 834 C C . GLU A 1 98 ? 3.031 -6.263 13.079 1.00 95.56 98 GLU A C 1
ATOM 836 O O . GLU A 1 98 ? 2.093 -6.541 12.325 1.00 95.56 98 GLU A O 1
ATOM 841 N N . PRO A 1 99 ? 2.795 -5.910 14.356 1.00 96.31 99 PRO A N 1
ATOM 842 C CA . PRO A 1 99 ? 1.443 -5.678 14.844 1.00 96.31 99 PRO A CA 1
ATOM 843 C C . PRO A 1 99 ? 0.762 -4.557 14.051 1.00 96.31 99 PRO A C 1
ATOM 845 O O . PRO A 1 99 ? 1.390 -3.534 13.761 1.00 96.31 99 PRO A O 1
ATOM 848 N N . VAL A 1 100 ? -0.539 -4.699 13.791 1.00 96.50 100 VAL A N 1
ATOM 849 C CA . VAL A 1 100 ? -1.360 -3.661 13.143 1.00 96.50 100 VAL A CA 1
ATOM 850 C C . VAL A 1 100 ? -1.347 -2.347 13.924 1.00 96.50 100 VAL A C 1
ATOM 852 O O . VAL A 1 100 ? -1.072 -2.334 15.128 1.00 96.50 100 VAL A O 1
ATOM 855 N N . LEU A 1 101 ? -1.644 -1.238 13.243 1.00 96.00 101 LEU A N 1
ATOM 856 C CA . LEU A 1 101 ? -1.818 0.060 13.899 1.00 96.00 101 LEU A CA 1
ATOM 857 C C . LEU A 1 101 ? -2.906 -0.025 14.971 1.00 96.00 101 LEU A C 1
ATOM 859 O O . LEU A 1 101 ? -3.902 -0.730 14.806 1.00 96.00 101 LEU A O 1
ATOM 863 N N . ARG A 1 102 ? -2.703 0.700 16.068 1.00 95.38 102 ARG A N 1
ATOM 864 C CA . ARG A 1 102 ? -3.690 0.810 17.140 1.00 95.38 102 ARG A CA 1
ATOM 865 C C . ARG A 1 102 ? -4.563 2.036 16.923 1.00 95.38 102 ARG A C 1
ATOM 867 O O . ARG A 1 102 ? -4.079 3.069 16.466 1.00 95.38 102 ARG A O 1
ATOM 874 N N . ILE A 1 103 ? -5.828 1.900 17.295 1.00 93.38 103 ILE A N 1
ATOM 875 C CA . ILE A 1 103 ? -6.734 3.030 17.493 1.00 93.38 103 ILE A CA 1
ATOM 876 C C . ILE A 1 103 ? -6.405 3.586 18.885 1.00 93.38 103 ILE A C 1
ATOM 878 O O . ILE A 1 103 ? -6.420 2.817 19.852 1.00 93.38 103 ILE A O 1
ATOM 882 N N . LEU A 1 104 ? -5.986 4.853 18.950 1.00 89.50 104 LEU A N 1
ATOM 883 C CA . LEU A 1 104 ? -5.582 5.534 20.188 1.00 89.50 104 LEU A CA 1
ATOM 884 C C . LEU A 1 104 ? -6.771 6.121 20.947 1.00 89.50 104 LEU A C 1
ATOM 886 O O . LEU A 1 104 ? -7.770 6.476 20.287 1.00 89.50 104 LEU A O 1
#

Radius of gyration: 16.64 Å; chains: 1; bounding box: 39×21×47 Å

Secondary structure (DSSP, 8-state):
---THHHHGGGS-S--HHHHHHHHHHHHHHHHTTS---GGGGGGHHHHHHHHHHHHHHHHHHTTTSTHHHHH-TTTTSHHHHHHHHHHHHHHHHHHTSPPPPP-

InterPro domains:
  IPR011009 Protein kinase-like domain superfamily [SSF56112] (1-101)
  IPR032882 SrkA/RdoA protein kinase [PTHR39573] (1-102)

Organism: NCBI:txid1229521

pLDDT: mean 96.35, std 3.11, range [74.06, 98.44]

Sequence (104 aa):
MAPAIQDLWMLLSESERTQRELQLAEVLAGYEEFAEFDPRELHLIEPLRTLRMLHYSAWLARRWEDPAFPLNFPWFNTERYWGEHILQLREQLSALNEPVLRIL

Foldseek 3Di:
DDAPVLVPLVQADPDDLVSSLVSSLVSQVVVVVPDDHDPVCLLCSLVSVLVVLVVVLVVLVVCVPPPVSCVVPVVRPDPVVVVVSVVVNVVSVVVNPDDGRDND